Protein AF-A0A9Q3L0F3-F1 (afdb_monomer_lite)

Sequence (81 aa):
MSFENDKYSVDQDPYEWCLRQSKRLKAFDPQINIQMRNHKLVTQMPGELQHAVKCRCNHNCTLDDIANTLQDLRRRTNKGK

pLDDT: mean 82.79, std 10.98, range [43.84, 91.06]

Foldseek 3Di:
DDLLQPADDLVDQLLVSLVVQLVVCCVVPVPDDQLNSVVVNLSSYDPVLSVQLPVQDDSPDGSVSSSVSSVVVSVVVVVVD

Secondary structure (DSSP, 8-state):
--GGG----TTS-HHHHHHHHHHHHHHH-TT--HHHHHHHHHHTS-HHHHHHHHHH--TT--HHHHHHHHHHHHHHHHTT-

Organism: NCBI:txid1389203

Structure (mmCIF, N/CA/C/O backbone):
data_AF-A0A9Q3L0F3-F1
#
_entry.id   AF-A0A9Q3L0F3-F1
#
loop_
_atom_site.group_PDB
_atom_site.id
_atom_site.type_symbol
_atom_site.label_atom_id
_atom_site.label_alt_id
_atom_site.label_comp_id
_atom_site.label_asym_id
_atom_sit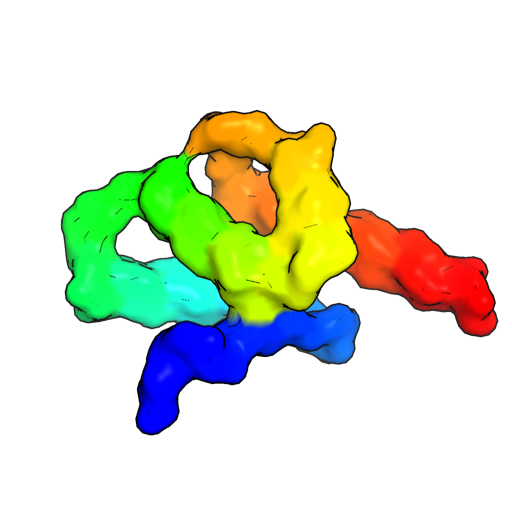e.label_entity_id
_atom_site.label_seq_id
_atom_site.pdbx_PDB_ins_code
_atom_site.Cartn_x
_atom_site.Cartn_y
_atom_site.Cartn_z
_atom_site.occupancy
_atom_site.B_iso_or_equiv
_atom_site.auth_seq_id
_atom_site.auth_comp_id
_atom_site.auth_asym_id
_atom_site.auth_atom_id
_atom_site.pdbx_PDB_model_num
ATOM 1 N N . MET A 1 1 ? -14.341 -9.878 11.486 1.00 45.34 1 MET A N 1
ATOM 2 C CA . MET A 1 1 ? -13.536 -9.529 10.292 1.00 45.34 1 MET A CA 1
ATOM 3 C C . MET A 1 1 ? -12.327 -8.717 10.737 1.00 45.34 1 MET A C 1
ATOM 5 O O . MET A 1 1 ? -12.462 -7.525 10.982 1.00 45.34 1 MET A O 1
ATOM 9 N N . SER A 1 2 ? -11.172 -9.361 10.914 1.00 57.72 2 SER A N 1
ATOM 10 C CA . SER A 1 2 ? -9.942 -8.691 11.361 1.00 57.72 2 SER A CA 1
ATOM 11 C C . SER A 1 2 ? -9.282 -7.947 10.202 1.00 57.72 2 SER A C 1
ATOM 13 O O . SER A 1 2 ? -9.158 -8.493 9.108 1.00 57.72 2 SER A O 1
ATOM 15 N N . PHE A 1 3 ? -8.861 -6.703 10.442 1.00 60.31 3 PHE A N 1
ATOM 16 C CA . PHE A 1 3 ? -8.123 -5.862 9.490 1.00 60.31 3 PHE A CA 1
ATOM 17 C C . PHE A 1 3 ? -6.902 -6.585 8.891 1.00 60.31 3 PHE A C 1
ATOM 19 O O . PHE A 1 3 ? -6.610 -6.425 7.715 1.00 60.31 3 PHE A O 1
ATOM 26 N N . GLU A 1 4 ? -6.255 -7.452 9.669 1.00 62.69 4 GLU A N 1
ATOM 27 C CA . GLU A 1 4 ? -5.062 -8.224 9.294 1.00 62.69 4 GLU A CA 1
ATOM 28 C C . GLU A 1 4 ? -5.295 -9.279 8.198 1.00 62.69 4 GLU A C 1
ATOM 30 O O . GLU A 1 4 ? -4.342 -9.700 7.546 1.00 62.69 4 GLU A O 1
ATOM 35 N N . ASN A 1 5 ? -6.548 -9.675 7.954 1.00 66.06 5 ASN A N 1
ATOM 36 C CA . ASN A 1 5 ? -6.892 -10.651 6.915 1.00 66.06 5 ASN A CA 1
ATOM 37 C C . ASN A 1 5 ? -7.251 -10.005 5.566 1.00 66.06 5 ASN A C 1
ATOM 39 O O . ASN A 1 5 ? -7.442 -10.716 4.582 1.00 66.06 5 ASN A O 1
ATOM 43 N N . ASP A 1 6 ? -7.343 -8.674 5.493 1.00 77.19 6 ASP A N 1
ATOM 44 C CA . ASP A 1 6 ? -7.732 -7.945 4.280 1.00 77.19 6 ASP A CA 1
ATOM 45 C C . ASP A 1 6 ? -6.509 -7.651 3.400 1.00 77.19 6 ASP A C 1
ATOM 47 O O . ASP A 1 6 ? -6.063 -6.513 3.268 1.00 77.19 6 ASP A O 1
ATOM 51 N N . LYS A 1 7 ? -5.915 -8.708 2.837 1.00 84.31 7 LYS A N 1
ATOM 52 C CA . LYS A 1 7 ? -4.742 -8.572 1.967 1.00 84.31 7 LYS A CA 1
ATOM 53 C C . LYS A 1 7 ? -5.116 -7.981 0.610 1.00 84.31 7 LYS A C 1
ATOM 55 O O . LYS A 1 7 ? -6.203 -8.231 0.092 1.00 84.31 7 LYS A O 1
ATOM 60 N N . TYR A 1 8 ? -4.195 -7.220 0.025 1.00 85.38 8 TYR A N 1
ATOM 61 C CA . TYR A 1 8 ? -4.357 -6.711 -1.336 1.00 85.38 8 TYR A CA 1
ATOM 62 C C . TYR A 1 8 ? -4.321 -7.856 -2.361 1.00 85.38 8 TYR A C 1
ATOM 64 O O . TYR A 1 8 ? -3.399 -8.676 -2.327 1.00 85.38 8 TYR A O 1
ATOM 72 N N . SER A 1 9 ? -5.279 -7.869 -3.295 1.00 82.19 9 SER A N 1
ATOM 73 C CA . SER A 1 9 ? -5.237 -8.705 -4.504 1.00 82.19 9 SER A CA 1
ATOM 74 C C . SER A 1 9 ? -5.081 -7.855 -5.764 1.00 82.19 9 SER A C 1
ATOM 76 O O . SER A 1 9 ? -5.633 -6.761 -5.861 1.00 82.19 9 SER A O 1
ATOM 78 N N . VAL A 1 10 ? -4.384 -8.393 -6.768 1.00 79.19 10 VAL A N 1
ATOM 79 C CA . VAL A 1 10 ? -4.158 -7.748 -8.077 1.00 79.19 10 VAL A CA 1
ATOM 80 C C . VAL A 1 10 ? -5.436 -7.546 -8.900 1.00 79.19 10 VAL A C 1
ATOM 82 O O . VAL A 1 10 ? -5.436 -6.753 -9.845 1.00 79.19 10 VAL A O 1
ATOM 85 N N . ASP A 1 11 ? -6.517 -8.238 -8.542 1.00 80.06 11 ASP A N 1
ATOM 86 C CA . ASP A 1 11 ? -7.840 -8.093 -9.160 1.00 80.06 11 ASP A CA 1
ATOM 87 C C . ASP A 1 11 ? -8.569 -6.820 -8.713 1.00 80.06 11 ASP A C 1
ATOM 89 O O . ASP A 1 11 ? -9.525 -6.390 -9.357 1.00 80.06 11 ASP A O 1
ATOM 93 N N . GLN A 1 12 ? -8.131 -6.207 -7.612 1.00 84.75 12 GLN A N 1
ATOM 94 C CA . GLN A 1 12 ? -8.759 -5.016 -7.051 1.00 84.75 12 GLN A CA 1
ATOM 95 C C . GLN A 1 12 ? -8.175 -3.742 -7.659 1.00 84.75 12 GLN A C 1
ATOM 97 O O . GLN A 1 12 ? -7.035 -3.713 -8.131 1.00 84.75 12 GLN A O 1
ATOM 102 N N . ASP A 1 13 ? -8.950 -2.656 -7.620 1.00 88.69 13 ASP A N 1
ATOM 103 C CA . ASP A 1 13 ? -8.396 -1.347 -7.930 1.00 88.69 13 ASP A CA 1
ATOM 104 C C . ASP A 1 13 ? -7.411 -0.912 -6.821 1.00 88.69 13 ASP A C 1
ATOM 106 O O . ASP A 1 13 ? -7.787 -0.878 -5.640 1.00 88.69 13 ASP A O 1
ATOM 110 N N . PRO A 1 14 ? -6.146 -0.593 -7.162 1.00 89.44 14 PRO A N 1
ATOM 111 C CA . PRO A 1 14 ? -5.142 -0.223 -6.172 1.00 89.44 14 PRO A CA 1
ATOM 112 C C . PRO A 1 14 ? -5.503 1.034 -5.387 1.00 89.44 14 PRO A C 1
ATOM 114 O O . PRO A 1 14 ? -5.217 1.120 -4.191 1.00 89.44 14 PRO A O 1
ATOM 117 N N . TYR A 1 15 ? -6.121 2.011 -6.051 1.00 90.12 15 TYR A N 1
ATOM 118 C CA . TYR A 1 15 ? -6.464 3.285 -5.441 1.00 90.12 15 TYR A CA 1
ATOM 119 C C . TYR A 1 15 ? -7.612 3.102 -4.455 1.00 90.12 15 TYR A C 1
ATOM 121 O O . TYR A 1 15 ? -7.508 3.510 -3.295 1.00 90.12 15 TYR A O 1
ATOM 129 N N . GLU A 1 16 ? -8.673 2.411 -4.877 1.00 90.12 16 GLU A N 1
ATOM 130 C CA . GLU A 1 16 ? -9.812 2.103 -4.012 1.00 90.12 16 GLU A CA 1
ATOM 131 C C . GLU A 1 16 ? -9.397 1.274 -2.795 1.00 90.12 16 GLU A C 1
ATOM 133 O O . GLU A 1 16 ? -9.814 1.573 -1.670 1.00 90.12 16 GLU A O 1
ATOM 138 N N . TRP A 1 17 ? -8.538 0.267 -2.983 1.00 90.81 17 TRP A N 1
ATOM 139 C CA . TRP A 1 17 ? -8.056 -0.553 -1.875 1.00 90.81 17 TRP A CA 1
ATOM 140 C C . TRP A 1 17 ? -7.221 0.268 -0.882 1.00 90.81 17 TRP A C 1
ATOM 142 O O . TRP A 1 17 ? -7.500 0.237 0.323 1.00 90.81 17 TRP A O 1
ATOM 152 N N . CYS A 1 18 ? -6.258 1.060 -1.368 1.00 90.56 18 CYS A N 1
ATOM 153 C CA . CYS A 1 18 ? -5.442 1.941 -0.530 1.00 90.56 18 CYS A CA 1
ATOM 154 C C . CYS A 1 18 ? -6.307 2.944 0.245 1.00 90.56 18 CYS A C 1
ATOM 156 O O . CYS A 1 18 ? -6.110 3.138 1.449 1.00 90.56 18 CYS A O 1
ATOM 158 N N . LEU A 1 19 ? -7.302 3.552 -0.410 1.00 90.56 19 LEU A N 1
ATOM 159 C CA . LEU A 1 19 ? -8.229 4.493 0.217 1.00 90.56 19 LEU A CA 1
ATOM 160 C C . LEU A 1 19 ? -9.071 3.811 1.304 1.00 90.56 19 LEU A C 1
ATOM 162 O O . LEU A 1 19 ? -9.211 4.344 2.409 1.00 90.56 19 LEU A O 1
ATOM 166 N N . ARG A 1 20 ? -9.608 2.619 1.019 1.00 90.75 20 ARG A N 1
ATOM 167 C CA . ARG A 1 20 ? -10.417 1.836 1.961 1.00 90.75 20 ARG A CA 1
ATOM 168 C C . ARG A 1 20 ? -9.621 1.468 3.206 1.00 90.75 20 ARG A C 1
ATOM 170 O O . ARG A 1 20 ? -10.080 1.729 4.318 1.00 90.75 20 ARG A O 1
ATOM 177 N N . GLN A 1 21 ? -8.428 0.901 3.041 1.00 89.75 21 GLN A N 1
ATOM 178 C CA . GLN A 1 21 ? -7.587 0.530 4.180 1.00 89.75 21 GLN A CA 1
ATOM 179 C C . GLN A 1 21 ? -7.092 1.759 4.951 1.00 89.75 21 GLN A C 1
ATOM 181 O O . GLN A 1 21 ? -7.06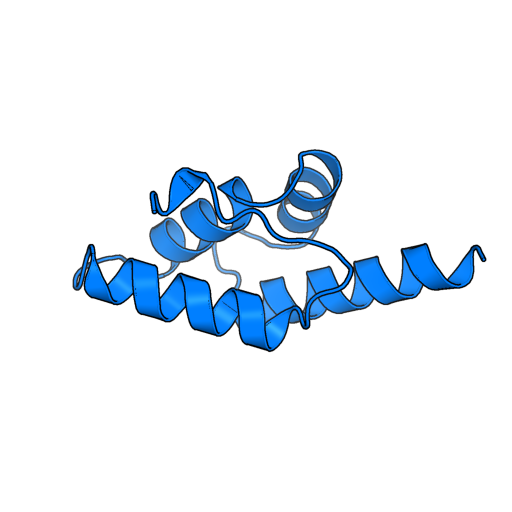7 1.732 6.177 1.00 89.75 21 GLN A O 1
ATOM 186 N N . SER A 1 22 ? -6.775 2.863 4.266 1.00 89.56 22 SER A N 1
ATOM 187 C CA . SER A 1 22 ? -6.424 4.144 4.897 1.00 89.56 22 SER A CA 1
ATOM 188 C C . SER A 1 22 ? -7.552 4.668 5.795 1.00 89.56 22 SER A C 1
ATOM 190 O O . SER A 1 22 ? -7.311 5.019 6.951 1.00 89.56 22 SER A O 1
ATOM 192 N N . LYS A 1 23 ? -8.802 4.652 5.308 1.00 89.88 23 LYS A N 1
ATOM 193 C CA . LYS A 1 23 ? -9.982 5.034 6.101 1.00 89.88 23 LYS A CA 1
ATOM 194 C C . LYS A 1 23 ? -10.182 4.115 7.306 1.00 89.88 23 LYS A C 1
ATOM 196 O O . LYS A 1 23 ? -10.442 4.610 8.398 1.00 89.88 23 LYS A O 1
ATOM 201 N N . ARG A 1 24 ? -10.020 2.799 7.132 1.00 89.75 24 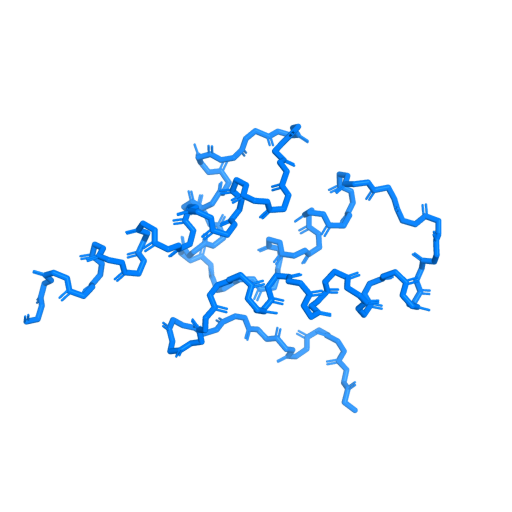ARG A N 1
ATOM 202 C CA . ARG A 1 24 ? -10.110 1.826 8.236 1.00 89.75 24 ARG A CA 1
ATOM 203 C C . ARG A 1 24 ? -9.036 2.076 9.286 1.00 89.75 24 ARG A C 1
ATOM 205 O O . ARG A 1 24 ? -9.363 2.167 10.460 1.00 89.75 24 ARG A O 1
ATOM 212 N N . LEU A 1 25 ? -7.783 2.248 8.869 1.00 89.19 25 LEU A N 1
ATOM 213 C CA . LEU A 1 25 ? -6.671 2.566 9.764 1.00 89.19 25 LEU A CA 1
ATOM 214 C C . LEU A 1 25 ? -6.942 3.829 10.572 1.00 89.19 25 LEU A C 1
ATOM 216 O O . LEU A 1 25 ? -6.754 3.810 11.778 1.00 89.19 25 LEU A O 1
ATOM 220 N N . LYS A 1 26 ? -7.446 4.884 9.926 1.00 88.25 26 LYS A N 1
ATOM 221 C CA . LYS A 1 26 ? -7.811 6.131 10.603 1.00 88.25 26 LYS A CA 1
ATOM 222 C C . LYS A 1 26 ? -9.001 5.969 11.558 1.00 88.25 26 LYS A C 1
ATOM 224 O O . LYS A 1 26 ? -9.086 6.688 12.543 1.00 88.25 26 LYS A O 1
ATOM 229 N N . ALA A 1 27 ? -9.923 5.049 11.277 1.00 89.44 27 ALA A N 1
ATOM 230 C CA . ALA A 1 27 ? -11.030 4.740 12.181 1.00 89.44 27 ALA A CA 1
ATOM 231 C C . ALA A 1 27 ? -10.571 3.950 13.420 1.00 89.44 27 ALA A C 1
ATOM 233 O O . ALA A 1 27 ? -11.098 4.172 14.504 1.00 89.44 27 ALA A O 1
ATOM 234 N N . PHE A 1 28 ? -9.593 3.050 13.267 1.00 86.81 28 PHE A N 1
ATOM 235 C CA . PHE A 1 28 ? -9.001 2.302 14.383 1.00 86.81 28 PHE A CA 1
ATOM 236 C C . PHE A 1 28 ? -8.015 3.138 15.204 1.00 86.81 28 PHE A C 1
ATOM 238 O O . PHE A 1 28 ? -7.976 3.016 16.423 1.00 86.81 28 PHE A O 1
ATOM 245 N N . ASP A 1 29 ? -7.218 3.967 14.537 1.00 87.69 29 ASP A N 1
ATOM 246 C CA . ASP A 1 29 ? -6.211 4.834 15.136 1.00 87.69 29 ASP A CA 1
ATOM 247 C C . ASP A 1 29 ? -6.298 6.232 14.493 1.00 87.69 29 ASP A C 1
ATOM 249 O O . ASP A 1 29 ? -5.667 6.498 13.464 1.00 87.69 29 ASP A O 1
ATOM 253 N N . PRO A 1 30 ? -7.102 7.145 15.070 1.00 88.31 30 PRO A N 1
ATOM 254 C CA . PRO A 1 30 ? -7.288 8.496 14.542 1.00 88.31 30 PRO A CA 1
ATOM 255 C C . PRO A 1 30 ? -6.005 9.330 14.515 1.00 88.31 30 PRO A C 1
ATOM 257 O O . PRO A 1 30 ? -5.918 10.283 13.738 1.00 88.31 30 PRO A O 1
ATOM 260 N N . GLN A 1 31 ? -5.026 8.982 15.356 1.00 91.06 31 GLN A N 1
ATOM 261 C CA . GLN A 1 31 ? -3.751 9.684 15.487 1.00 91.06 31 GLN A CA 1
ATOM 262 C C . GLN A 1 31 ? -2.642 9.046 14.641 1.00 91.06 31 GLN A C 1
ATOM 264 O O . GLN A 1 31 ? -1.492 9.487 14.709 1.00 91.06 31 GLN A O 1
ATOM 269 N N . ILE A 1 32 ? -2.972 8.044 13.816 1.00 89.06 32 ILE A N 1
ATOM 270 C CA . ILE A 1 32 ? -1.990 7.373 12.972 1.00 89.06 32 ILE A CA 1
ATOM 271 C C . ILE A 1 32 ? -1.292 8.376 12.050 1.00 89.06 32 ILE A C 1
ATOM 273 O O . ILE A 1 32 ? -1.914 9.082 11.248 1.00 89.06 32 ILE A O 1
ATOM 277 N N . ASN A 1 33 ? 0.034 8.430 12.145 1.00 88.88 33 ASN A N 1
ATOM 278 C CA . ASN A 1 33 ? 0.821 9.259 11.246 1.00 88.88 33 ASN A CA 1
ATOM 279 C C . ASN A 1 33 ? 0.878 8.627 9.840 1.00 88.88 33 ASN A C 1
ATOM 281 O O . ASN A 1 33 ? 0.645 7.428 9.643 1.00 88.88 33 ASN A O 1
ATOM 285 N N . ILE A 1 34 ? 1.195 9.446 8.836 1.00 85.44 34 ILE A N 1
ATOM 286 C CA . ILE A 1 34 ? 1.226 9.019 7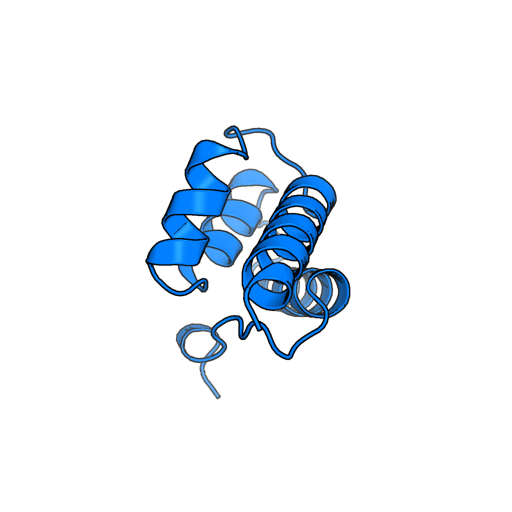.429 1.00 85.44 34 ILE A CA 1
ATOM 287 C C . ILE A 1 34 ? 2.195 7.842 7.229 1.00 85.44 34 ILE A C 1
ATOM 289 O O . ILE A 1 34 ? 1.863 6.892 6.522 1.00 85.44 34 ILE A O 1
ATOM 293 N N . GLN A 1 35 ? 3.350 7.866 7.895 1.00 85.12 35 GLN A N 1
ATOM 294 C CA . GLN A 1 35 ? 4.393 6.848 7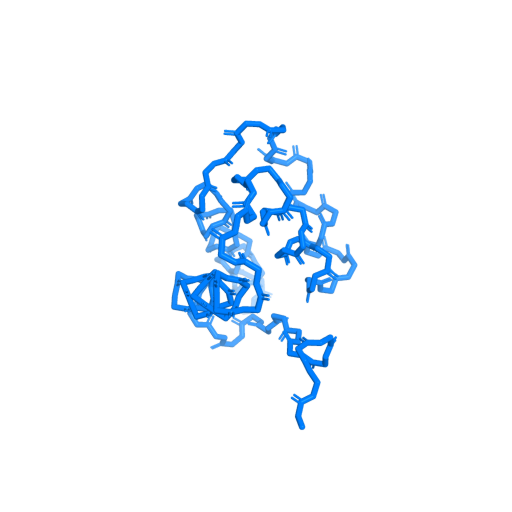.764 1.00 85.12 35 GLN A CA 1
ATOM 295 C C . GLN A 1 35 ? 3.947 5.485 8.318 1.00 85.12 35 GLN A C 1
ATOM 297 O O . GLN A 1 35 ? 4.063 4.475 7.629 1.00 85.12 35 GLN A O 1
ATOM 302 N N . MET A 1 36 ? 3.362 5.444 9.517 1.00 87.62 36 MET A N 1
ATOM 303 C CA . MET A 1 36 ? 2.793 4.246 10.144 1.00 87.62 36 MET A CA 1
ATOM 304 C C . MET A 1 36 ? 1.630 3.704 9.333 1.00 87.62 36 MET A C 1
ATOM 306 O O . MET A 1 36 ? 1.549 2.496 9.117 1.00 87.62 36 MET A O 1
ATOM 310 N N . ARG A 1 37 ? 0.745 4.579 8.843 1.00 89.19 37 ARG A N 1
ATOM 311 C CA . ARG A 1 37 ? -0.355 4.170 7.968 1.00 89.19 37 ARG A CA 1
ATOM 312 C C . ARG A 1 37 ? 0.177 3.476 6.718 1.00 89.19 37 ARG A C 1
ATOM 314 O O . ARG A 1 37 ? -0.278 2.389 6.379 1.00 89.19 37 ARG A O 1
ATOM 321 N N . ASN A 1 38 ? 1.155 4.084 6.057 1.00 87.94 38 ASN A N 1
ATOM 322 C CA . ASN A 1 38 ? 1.754 3.543 4.843 1.00 87.94 38 ASN A CA 1
ATOM 323 C C . ASN A 1 38 ? 2.509 2.239 5.114 1.00 87.94 38 ASN A C 1
ATOM 325 O O . ASN A 1 38 ? 2.359 1.282 4.362 1.00 87.94 38 ASN A O 1
ATOM 329 N N . HIS A 1 39 ? 3.241 2.156 6.225 1.00 86.81 39 HIS A N 1
ATOM 330 C CA . HIS A 1 39 ? 3.886 0.920 6.649 1.00 86.81 39 HIS A CA 1
ATOM 331 C C . HIS A 1 39 ? 2.858 -0.202 6.847 1.00 86.81 39 HIS A C 1
ATOM 333 O O . HIS A 1 39 ? 3.036 -1.295 6.312 1.00 86.81 39 HIS A O 1
ATOM 339 N N . LYS A 1 40 ? 1.745 0.079 7.541 1.00 88.31 40 LYS A N 1
ATOM 340 C CA . LYS A 1 40 ? 0.658 -0.890 7.747 1.00 88.31 40 LYS A CA 1
ATOM 341 C C . LYS A 1 40 ? 0.008 -1.332 6.431 1.00 88.31 40 LYS A C 1
ATOM 343 O O . LYS A 1 40 ? -0.241 -2.523 6.254 1.00 88.31 40 LYS A O 1
ATOM 348 N N . LEU A 1 41 ? -0.215 -0.410 5.494 1.00 88.81 41 LEU A N 1
ATOM 349 C CA . LEU A 1 41 ? -0.712 -0.735 4.150 1.00 88.81 41 LEU A CA 1
ATOM 350 C C . LEU A 1 41 ? 0.232 -1.693 3.420 1.00 88.81 41 LEU A C 1
ATOM 352 O O . LEU A 1 41 ? -0.197 -2.727 2.917 1.00 88.81 41 LEU A O 1
ATOM 356 N N . VAL A 1 42 ? 1.527 -1.380 3.414 1.00 88.56 42 VAL A N 1
ATOM 357 C CA . VAL A 1 42 ? 2.549 -2.196 2.751 1.00 88.56 42 VAL A CA 1
ATOM 358 C C . VAL A 1 42 ? 2.670 -3.578 3.400 1.00 88.56 42 VAL A C 1
ATOM 360 O O . VAL A 1 42 ? 2.855 -4.566 2.697 1.00 88.56 42 VAL A O 1
ATOM 363 N N . THR A 1 43 ? 2.503 -3.702 4.721 1.00 87.75 43 THR A N 1
ATOM 364 C CA . THR A 1 43 ? 2.490 -5.016 5.395 1.00 87.75 43 THR A CA 1
ATOM 365 C C . THR A 1 43 ? 1.285 -5.894 5.055 1.00 87.75 43 THR A C 1
ATOM 367 O O . THR A 1 43 ? 1.356 -7.102 5.260 1.00 87.75 43 THR A O 1
ATOM 370 N N . GLN A 1 44 ? 0.201 -5.329 4.516 1.00 87.62 44 GLN A N 1
ATOM 371 C CA . GLN A 1 44 ? -0.959 -6.103 4.055 1.00 87.62 44 GLN A CA 1
ATOM 372 C C . GLN A 1 44 ? -0.830 -6.607 2.615 1.00 87.62 44 GLN A C 1
ATOM 374 O O . GLN A 1 44 ? -1.699 -7.328 2.122 1.00 87.62 44 GLN A O 1
ATOM 379 N N . MET A 1 45 ? 0.252 -6.251 1.929 1.00 88.69 45 MET A N 1
ATOM 380 C CA . MET A 1 45 ? 0.529 -6.737 0.586 1.00 88.69 45 MET A CA 1
ATOM 381 C C . MET A 1 45 ? 1.183 -8.125 0.650 1.00 88.69 45 MET A C 1
ATOM 383 O O . MET A 1 45 ? 1.953 -8.402 1.573 1.00 88.69 45 MET A O 1
ATOM 387 N N . PRO A 1 46 ? 0.911 -9.017 -0.317 1.00 84.62 46 PRO A N 1
ATOM 388 C CA . PRO A 1 46 ? 1.637 -10.279 -0.433 1.00 84.62 46 PRO A CA 1
ATOM 389 C C . PRO A 1 46 ? 3.129 -10.016 -0.688 1.00 84.62 46 PRO A C 1
ATOM 391 O O . PRO A 1 46 ? 3.485 -9.003 -1.287 1.00 84.62 46 PRO A O 1
ATOM 394 N N . GLY A 1 47 ? 4.000 -10.916 -0.220 1.00 84.06 47 GLY A N 1
ATOM 395 C CA . GLY A 1 47 ? 5.441 -10.665 -0.050 1.00 84.06 47 GLY A CA 1
ATOM 396 C C . GLY A 1 47 ? 6.162 -10.071 -1.266 1.00 84.06 47 GLY A C 1
ATOM 397 O O . GLY A 1 47 ? 6.950 -9.141 -1.110 1.00 84.06 47 GLY A O 1
ATOM 398 N N . GLU A 1 48 ? 5.851 -10.529 -2.479 1.00 83.75 48 GLU A N 1
ATOM 399 C CA . GLU A 1 48 ? 6.445 -9.982 -3.708 1.00 83.75 48 GLU A CA 1
ATOM 400 C C . GLU A 1 48 ? 6.011 -8.533 -3.976 1.00 83.75 48 GLU A C 1
ATOM 402 O O . GLU A 1 48 ? 6.843 -7.679 -4.284 1.00 83.75 48 GLU A O 1
ATOM 407 N N . LEU A 1 49 ? 4.723 -8.221 -3.787 1.00 85.31 49 LEU A N 1
ATOM 408 C CA . LEU A 1 49 ? 4.207 -6.856 -3.915 1.00 85.31 49 LEU A CA 1
ATOM 409 C C . LEU A 1 49 ? 4.730 -5.959 -2.797 1.00 85.31 49 LEU A C 1
ATOM 411 O O . LEU A 1 49 ? 5.107 -4.819 -3.055 1.00 85.31 49 LEU A O 1
ATOM 415 N N . GLN A 1 50 ? 4.811 -6.479 -1.573 1.00 88.69 50 GLN A N 1
ATOM 416 C CA . GLN A 1 50 ? 5.401 -5.765 -0.449 1.00 88.69 50 GLN A CA 1
ATOM 417 C C . GLN A 1 50 ? 6.846 -5.359 -0.760 1.00 88.69 50 GLN A C 1
ATOM 419 O O . GLN A 1 50 ? 7.216 -4.203 -0.554 1.00 88.69 50 GLN A O 1
ATOM 424 N N . HIS A 1 51 ? 7.660 -6.295 -1.253 1.00 87.00 51 HIS A N 1
ATOM 425 C CA . HIS A 1 51 ? 9.048 -6.026 -1.610 1.00 87.00 51 HIS A CA 1
ATOM 426 C C . HIS A 1 51 ? 9.136 -5.015 -2.759 1.00 87.00 51 HIS A C 1
ATOM 428 O O . HIS A 1 51 ? 9.840 -4.014 -2.644 1.00 87.00 51 HIS A O 1
ATOM 434 N N . ALA A 1 52 ? 8.351 -5.207 -3.821 1.00 87.25 52 ALA A N 1
ATOM 435 C CA . ALA A 1 52 ? 8.339 -4.315 -4.974 1.00 87.25 52 ALA A CA 1
ATOM 436 C C . ALA A 1 52 ? 7.920 -2.878 -4.619 1.00 87.25 52 ALA A C 1
ATOM 438 O O . ALA A 1 52 ? 8.524 -1.923 -5.112 1.00 87.25 52 ALA A O 1
ATOM 439 N N . VAL A 1 53 ? 6.923 -2.714 -3.744 1.00 88.00 53 VAL A N 1
ATOM 440 C CA . VAL A 1 53 ? 6.509 -1.399 -3.240 1.00 88.00 53 VAL A CA 1
ATOM 441 C C . VAL A 1 53 ? 7.593 -0.801 -2.347 1.00 88.00 53 VAL A C 1
ATOM 443 O O . VAL A 1 53 ? 7.937 0.356 -2.546 1.00 88.00 53 VAL A O 1
ATOM 446 N N . LYS A 1 54 ? 8.211 -1.565 -1.436 1.00 87.12 54 LYS A N 1
ATOM 447 C CA . LYS A 1 54 ? 9.329 -1.068 -0.606 1.00 87.12 54 LYS A CA 1
ATOM 448 C C . LYS A 1 54 ? 10.543 -0.621 -1.425 1.00 87.12 54 LYS A C 1
ATOM 450 O O . LYS A 1 54 ? 11.193 0.344 -1.051 1.00 87.12 54 LYS A O 1
ATOM 455 N N . CYS A 1 55 ? 10.846 -1.292 -2.535 1.00 86.56 55 CYS A N 1
ATOM 456 C CA . CYS A 1 55 ? 11.948 -0.899 -3.417 1.00 86.56 55 CYS A CA 1
ATOM 457 C C . CYS A 1 55 ? 11.676 0.395 -4.195 1.00 86.56 55 CYS A C 1
ATOM 459 O O . CYS A 1 55 ? 12.619 1.040 -4.644 1.00 86.56 55 CYS A O 1
ATOM 461 N N . ARG A 1 56 ? 10.405 0.754 -4.402 1.00 84.62 56 ARG A N 1
ATOM 462 C CA . ARG A 1 56 ? 9.997 1.911 -5.217 1.00 84.62 56 ARG A CA 1
ATOM 463 C C . ARG A 1 56 ? 9.512 3.091 -4.384 1.00 84.62 56 ARG A C 1
ATOM 465 O O . ARG A 1 56 ? 9.604 4.227 -4.836 1.00 84.62 56 ARG A O 1
ATOM 472 N N . CYS A 1 57 ? 9.013 2.828 -3.181 1.00 83.81 57 CYS A N 1
ATOM 473 C CA . CYS A 1 57 ? 8.512 3.833 -2.265 1.00 83.81 57 CYS A CA 1
ATOM 474 C C . CYS A 1 57 ? 9.499 4.074 -1.112 1.00 83.81 57 CYS A C 1
ATOM 476 O O . CYS A 1 57 ? 9.739 3.190 -0.294 1.00 83.81 57 CYS A O 1
ATOM 478 N N . ASN A 1 58 ? 10.016 5.301 -1.005 1.00 75.19 58 ASN A N 1
ATOM 479 C CA . ASN A 1 58 ? 10.795 5.761 0.147 1.00 75.19 58 ASN A CA 1
ATOM 480 C C . ASN A 1 58 ? 9.912 5.969 1.397 1.00 75.19 58 ASN A C 1
ATOM 482 O O . ASN A 1 58 ? 8.684 6.009 1.321 1.00 75.19 58 ASN A O 1
ATOM 486 N N . HIS A 1 59 ? 10.538 6.198 2.559 1.00 66.12 59 HIS A N 1
ATOM 487 C CA . HIS A 1 59 ? 9.852 6.459 3.840 1.00 66.12 59 HIS A CA 1
ATOM 488 C C . HIS A 1 59 ? 8.858 7.638 3.822 1.00 66.12 59 HIS A C 1
ATOM 490 O O . HIS A 1 59 ? 7.978 7.705 4.677 1.00 66.12 59 HIS A O 1
ATOM 496 N N . ASN A 1 60 ? 8.974 8.544 2.847 1.00 73.44 60 ASN A N 1
ATOM 497 C CA . ASN A 1 60 ? 8.097 9.707 2.683 1.00 73.44 60 ASN A CA 1
ATOM 498 C C . ASN A 1 60 ? 7.047 9.538 1.577 1.00 73.44 60 ASN A C 1
ATOM 500 O O . ASN A 1 60 ? 6.397 10.513 1.208 1.00 73.44 60 ASN A O 1
ATOM 504 N N . CYS A 1 61 ? 6.877 8.335 1.029 1.00 81.25 61 CYS A N 1
ATOM 505 C CA . CYS A 1 61 ? 5.889 8.125 -0.019 1.00 81.25 61 CYS A CA 1
ATOM 506 C C . CYS A 1 61 ? 4.475 8.413 0.461 1.00 81.25 61 CYS A C 1
ATOM 508 O O . CYS A 1 61 ? 4.121 8.189 1.617 1.00 81.25 61 CYS A O 1
ATOM 510 N N . THR A 1 62 ? 3.659 8.920 -0.448 1.00 86.19 62 THR A N 1
ATOM 511 C CA . THR A 1 62 ? 2.250 9.205 -0.222 1.00 86.19 62 THR A CA 1
ATOM 512 C C . THR A 1 62 ? 1.394 7.969 -0.500 1.00 86.19 62 THR A C 1
ATOM 514 O O . THR A 1 62 ? 1.867 6.941 -0.986 1.00 86.19 62 THR A O 1
ATOM 517 N N . LEU A 1 63 ? 0.102 8.057 -0.172 1.00 86.44 63 LEU A N 1
ATOM 518 C CA . LEU A 1 63 ? -0.860 7.018 -0.546 1.00 86.44 63 LEU A CA 1
ATOM 519 C C . LEU A 1 63 ? -0.915 6.842 -2.075 1.00 86.44 63 LEU A C 1
ATOM 521 O O . LEU A 1 63 ? -1.033 5.722 -2.566 1.00 86.44 63 LEU A O 1
ATOM 525 N N . ASP A 1 64 ? -0.798 7.956 -2.798 1.00 88.50 64 ASP A N 1
ATOM 526 C CA . ASP A 1 64 ? -0.808 8.011 -4.256 1.00 88.50 64 ASP A CA 1
ATOM 527 C C . ASP A 1 64 ? 0.416 7.307 -4.846 1.00 88.50 64 ASP A C 1
ATOM 529 O O . ASP A 1 64 ? 0.273 6.493 -5.751 1.00 88.50 64 ASP A O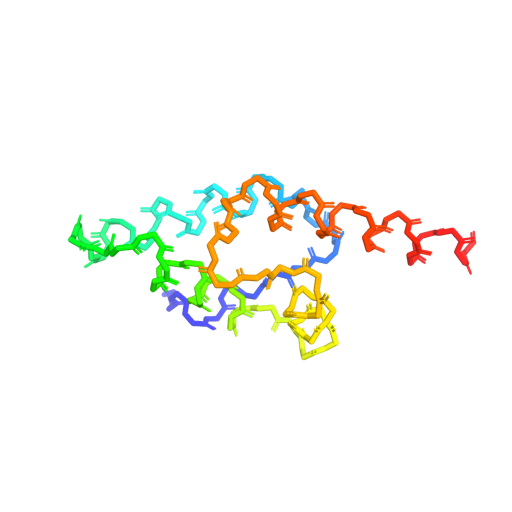 1
ATOM 533 N N . ASP A 1 65 ? 1.610 7.517 -4.283 1.00 89.50 65 ASP A N 1
ATOM 534 C CA . ASP A 1 65 ? 2.828 6.813 -4.720 1.00 89.50 65 ASP A CA 1
ATOM 535 C C . ASP A 1 65 ? 2.684 5.289 -4.606 1.00 89.50 65 ASP A C 1
ATOM 537 O O . ASP A 1 65 ? 3.077 4.541 -5.506 1.00 89.50 65 ASP A O 1
ATOM 541 N N . ILE A 1 66 ? 2.076 4.823 -3.511 1.00 89.88 66 ILE A N 1
ATOM 542 C CA . ILE A 1 66 ? 1.819 3.400 -3.280 1.00 89.88 66 ILE A CA 1
ATOM 543 C C . ILE A 1 66 ? 0.805 2.872 -4.301 1.00 89.88 66 ILE A C 1
ATOM 545 O O . ILE A 1 66 ? 1.049 1.844 -4.936 1.00 89.88 66 ILE A O 1
ATOM 549 N N . ALA A 1 67 ? -0.313 3.577 -4.496 1.00 90.75 67 ALA A N 1
ATOM 550 C CA . ALA A 1 67 ? -1.349 3.183 -5.450 1.00 90.75 67 ALA A CA 1
ATOM 551 C C . ALA A 1 67 ? -0.824 3.161 -6.896 1.00 90.75 67 ALA A C 1
ATOM 553 O O . ALA A 1 67 ? -1.051 2.190 -7.619 1.00 90.75 67 ALA A O 1
ATOM 554 N N . ASN A 1 68 ? -0.056 4.176 -7.297 1.00 90.75 68 ASN A N 1
ATOM 555 C CA . ASN A 1 68 ? 0.579 4.255 -8.612 1.00 90.75 68 ASN A CA 1
ATOM 556 C C . ASN A 1 68 ? 1.591 3.123 -8.816 1.00 90.75 68 ASN A C 1
ATOM 558 O O . ASN A 1 68 ? 1.609 2.489 -9.872 1.00 90.75 68 ASN A O 1
ATOM 562 N N . THR A 1 69 ? 2.382 2.802 -7.789 1.00 89.88 69 THR A N 1
ATOM 563 C CA . THR A 1 69 ? 3.320 1.675 -7.840 1.00 89.88 69 THR A CA 1
ATOM 564 C C . THR A 1 69 ? 2.596 0.347 -8.035 1.00 89.88 69 THR A C 1
ATOM 566 O O . THR A 1 69 ? 2.985 -0.446 -8.893 1.00 89.88 69 THR A O 1
ATOM 569 N N . LEU A 1 70 ? 1.525 0.105 -7.279 1.00 89.25 70 LEU A N 1
ATOM 570 C CA . LEU A 1 70 ? 0.691 -1.088 -7.434 1.00 89.25 70 LEU A CA 1
ATOM 571 C C . LEU A 1 70 ? 0.037 -1.155 -8.818 1.00 89.25 70 LEU A C 1
ATOM 573 O O . LEU A 1 70 ? -0.049 -2.235 -9.404 1.00 89.25 70 LEU A O 1
ATOM 577 N N . GLN A 1 71 ? -0.392 -0.016 -9.365 1.00 89.56 71 GLN A N 1
ATOM 578 C CA . GLN A 1 71 ? -0.982 0.048 -10.697 1.00 89.56 71 GLN A CA 1
ATOM 579 C C . GLN A 1 71 ? 0.047 -0.261 -11.796 1.00 89.56 71 GLN A C 1
ATOM 581 O O . GLN A 1 71 ? -0.261 -1.013 -12.722 1.00 89.56 71 GLN A O 1
ATOM 586 N N . ASP A 1 72 ? 1.276 0.249 -11.686 1.00 88.12 72 ASP A N 1
ATOM 587 C CA . ASP A 1 72 ? 2.379 -0.107 -12.587 1.00 88.12 72 ASP A CA 1
ATOM 588 C C . ASP A 1 72 ? 2.719 -1.603 -12.494 1.00 88.12 72 ASP A C 1
ATOM 590 O O . ASP A 1 72 ? 2.826 -2.270 -13.524 1.00 88.12 72 ASP A O 1
ATOM 594 N N . LEU A 1 73 ? 2.804 -2.161 -11.280 1.00 84.56 73 LEU A N 1
ATOM 595 C CA . LEU A 1 73 ? 3.039 -3.595 -11.075 1.00 84.56 73 LEU A CA 1
ATOM 596 C C . LEU A 1 73 ? 1.937 -4.441 -11.717 1.00 84.56 73 LEU A C 1
ATOM 598 O O . LEU A 1 73 ? 2.240 -5.343 -12.493 1.00 84.56 73 LEU A O 1
ATOM 602 N N . ARG A 1 74 ? 0.665 -4.095 -11.489 1.00 83.06 74 ARG A N 1
ATOM 603 C CA . ARG A 1 74 ? -0.483 -4.760 -12.121 1.00 83.06 74 ARG A CA 1
ATOM 604 C C . ARG A 1 74 ? -0.388 -4.727 -13.648 1.00 83.06 74 ARG A C 1
ATOM 606 O O . ARG A 1 74 ? -0.611 -5.747 -14.295 1.00 83.06 74 ARG A O 1
ATOM 613 N N . ARG A 1 75 ? -0.022 -3.581 -14.238 1.00 82.75 75 ARG A N 1
ATOM 614 C CA . ARG A 1 75 ? 0.156 -3.439 -15.696 1.00 82.75 75 ARG A CA 1
ATOM 615 C C . ARG A 1 75 ? 1.301 -4.301 -16.231 1.00 82.75 75 ARG A C 1
ATOM 617 O O . ARG A 1 75 ? 1.172 -4.846 -17.323 1.00 82.75 75 ARG A O 1
ATOM 624 N N . ARG A 1 76 ? 2.407 -4.431 -15.494 1.00 76.12 76 ARG A N 1
ATOM 625 C CA . ARG A 1 76 ? 3.548 -5.276 -15.890 1.00 76.12 76 ARG A CA 1
ATOM 626 C C . ARG A 1 76 ? 3.219 -6.761 -15.790 1.00 76.12 76 ARG A C 1
ATOM 628 O O . ARG A 1 76 ? 3.509 -7.490 -16.730 1.00 76.12 76 ARG A O 1
ATOM 635 N N . THR A 1 77 ? 2.559 -7.184 -14.715 1.00 70.69 77 THR A N 1
ATOM 636 C CA . THR A 1 77 ? 2.131 -8.578 -14.537 1.00 70.69 77 THR A CA 1
ATOM 637 C C . THR A 1 77 ? 1.091 -8.989 -15.585 1.00 70.69 77 THR A C 1
ATOM 639 O O . THR A 1 77 ? 1.159 -10.099 -16.101 1.00 70.69 77 THR A O 1
ATOM 642 N N . ASN A 1 78 ? 0.179 -8.090 -15.977 1.00 61.41 78 ASN A N 1
ATOM 643 C CA . ASN A 1 78 ? -0.797 -8.368 -17.040 1.00 61.41 78 ASN A CA 1
ATOM 644 C C . ASN A 1 78 ? -0.223 -8.319 -18.464 1.00 61.41 78 ASN A C 1
ATOM 646 O O . ASN A 1 78 ? -0.835 -8.878 -19.362 1.00 61.41 78 ASN A O 1
ATOM 650 N N . LYS A 1 79 ? 0.934 -7.685 -18.695 1.00 54.88 79 LYS A N 1
ATOM 651 C CA . LYS A 1 79 ? 1.588 -7.663 -20.019 1.00 54.88 79 LYS A CA 1
ATOM 652 C C . LYS A 1 79 ? 2.258 -8.989 -20.406 1.00 54.88 79 LYS A C 1
ATOM 654 O O . LYS A 1 79 ? 2.746 -9.098 -21.524 1.00 54.88 79 LYS A O 1
ATOM 659 N N . GLY A 1 80 ? 2.315 -9.959 -19.492 1.00 47.47 80 GLY A N 1
ATOM 660 C CA . GLY A 1 80 ? 2.881 -11.290 -19.731 1.00 47.47 80 GLY A CA 1
ATOM 661 C C . GLY A 1 80 ? 1.851 -12.388 -20.016 1.00 47.47 80 GLY A C 1
ATOM 662 O O . GLY A 1 80 ? 2.232 -13.555 -19.992 1.00 47.47 80 GLY A O 1
ATOM 663 N N . LYS A 1 81 ? 0.574 -12.042 -20.224 1.00 43.84 81 LYS A N 1
ATOM 664 C CA . LYS A 1 81 ? -0.495 -12.976 -20.606 1.00 43.84 81 LYS A CA 1
ATOM 665 C C . LYS A 1 81 ? -1.023 -12.669 -21.997 1.00 43.84 81 LYS A C 1
ATOM 667 O O . LYS A 1 81 ? -1.138 -11.465 -22.315 1.00 43.84 81 LYS A O 1
#

Radius of gyration: 12.33 Å; chains: 1; bounding box: 26×23×36 Å